Protein AF-A0A8S1AUF7-F1 (afdb_monomer_lite)

Organism: Arctia plantaginis (NCBI:txid874455)

pLDDT: mean 85.09, std 8.55, range [58.56, 96.81]

Foldseek 3Di:
DDWDDDPLDQWIWDDPDPPPPPDTDTHRPDDPVCVVVVDDPDDPDPPDQLFEAPVVLVVCLVPPLVVDDPVPNVCSVPGDHDNVHDDPVPDD

Radius of gyration: 23.93 Å; chains: 1; bounding box: 44×34×58 Å

Secondary structure (DSSP, 8-state):
-EEE--TT-SSEEEES-SS-SS--EEE--S-HHHHHHT-PPP-----S---B-HHHHHHHHHHTGGGS-HHHHHHHHHPPB-TTPPPGGG--

Structure (mmCIF, N/CA/C/O backbone):
data_AF-A0A8S1AUF7-F1
#
_entry.id   AF-A0A8S1AUF7-F1
#
loop_
_atom_site.group_PDB
_atom_site.id
_atom_site.type_symbol
_atom_site.label_atom_id
_atom_site.label_alt_id
_atom_site.label_comp_id
_atom_site.label_asym_id
_atom_site.label_entity_id
_atom_site.label_seq_id
_atom_site.pdbx_PDB_ins_code
_atom_site.Cartn_x
_atom_site.Cartn_y
_atom_site.Cartn_z
_atom_site.occupancy
_atom_site.B_iso_or_equiv
_atom_site.auth_seq_id
_atom_site.auth_comp_id
_atom_site.auth_asym_id
_atom_site.auth_atom_id
_atom_site.pdbx_PDB_model_num
ATOM 1 N N . MET A 1 1 ? -2.034 -8.745 -32.804 1.00 65.00 1 MET A N 1
ATOM 2 C CA . MET A 1 1 ? -0.909 -7.989 -32.209 1.00 65.00 1 MET A CA 1
ATOM 3 C C . MET A 1 1 ? -0.611 -8.595 -30.854 1.00 65.00 1 MET A C 1
ATOM 5 O O . MET A 1 1 ? -1.538 -8.790 -30.080 1.00 65.00 1 MET A O 1
ATOM 9 N N . ALA A 1 2 ? 0.646 -8.932 -30.585 1.00 81.56 2 ALA A N 1
ATOM 10 C CA . ALA A 1 2 ? 1.067 -9.469 -29.295 1.00 81.56 2 ALA A CA 1
ATOM 11 C C . ALA A 1 2 ? 2.275 -8.691 -28.773 1.00 81.56 2 ALA A C 1
ATOM 13 O O . ALA A 1 2 ? 3.144 -8.304 -29.555 1.00 81.56 2 ALA A O 1
ATOM 14 N N . VAL A 1 3 ? 2.311 -8.478 -27.460 1.00 84.69 3 VAL A N 1
ATOM 15 C CA . VAL A 1 3 ? 3.390 -7.790 -26.746 1.00 84.69 3 VAL A CA 1
ATOM 16 C C . VAL A 1 3 ? 3.961 -8.757 -25.719 1.00 84.69 3 VAL A C 1
ATOM 18 O O . VAL A 1 3 ? 3.205 -9.440 -25.029 1.00 84.69 3 VAL A O 1
ATOM 21 N N . SER A 1 4 ? 5.284 -8.830 -25.630 1.00 87.00 4 SER A N 1
ATOM 22 C CA . SER A 1 4 ? 5.993 -9.602 -24.617 1.00 87.00 4 SER A CA 1
ATOM 23 C C . SER A 1 4 ? 6.973 -8.724 -23.845 1.00 87.00 4 SER A C 1
ATOM 25 O O . SER A 1 4 ? 7.547 -7.761 -24.359 1.00 87.00 4 SER A O 1
ATOM 27 N N . VAL A 1 5 ? 7.131 -9.074 -22.571 1.00 87.25 5 VAL A N 1
ATOM 28 C CA . VAL A 1 5 ? 8.035 -8.433 -21.616 1.00 87.25 5 VAL A CA 1
ATOM 29 C C . VAL A 1 5 ? 9.027 -9.470 -21.113 1.00 87.25 5 VAL A C 1
ATOM 31 O O . VAL A 1 5 ? 8.664 -10.625 -20.892 1.00 87.25 5 VAL A O 1
ATOM 34 N N . GLU A 1 6 ? 10.274 -9.057 -20.922 1.00 86.00 6 GLU A N 1
ATOM 35 C CA . GLU A 1 6 ? 11.348 -9.920 -20.441 1.00 86.00 6 GLU A CA 1
ATOM 36 C C . GLU A 1 6 ? 12.060 -9.247 -19.267 1.00 86.00 6 GLU A C 1
ATOM 38 O O . GLU A 1 6 ? 12.314 -8.042 -19.277 1.00 86.00 6 GLU A O 1
ATOM 43 N N . ARG A 1 7 ? 12.358 -10.019 -18.217 1.00 82.62 7 ARG A N 1
ATOM 44 C CA . ARG A 1 7 ? 13.040 -9.494 -17.029 1.00 82.62 7 ARG A CA 1
ATOM 45 C C . ARG A 1 7 ? 14.459 -9.068 -17.406 1.00 82.62 7 ARG A C 1
ATOM 47 O O . ARG A 1 7 ? 15.185 -9.839 -18.014 1.00 82.62 7 ARG A O 1
ATOM 54 N N . GLY A 1 8 ? 14.854 -7.865 -16.993 1.00 79.25 8 GLY A N 1
ATOM 55 C CA . GLY A 1 8 ? 16.171 -7.302 -17.309 1.00 79.25 8 GLY A CA 1
ATOM 56 C C . GLY A 1 8 ? 16.250 -6.641 -18.687 1.00 79.25 8 GLY A C 1
ATOM 57 O O . GLY A 1 8 ? 17.259 -6.015 -18.989 1.00 79.25 8 GLY A O 1
ATOM 58 N N . LEU A 1 9 ? 15.188 -6.715 -19.497 1.00 85.25 9 LEU A N 1
ATOM 59 C CA . LEU A 1 9 ? 15.114 -6.017 -20.774 1.00 85.25 9 LEU A CA 1
ATOM 60 C C . LEU A 1 9 ? 14.420 -4.660 -20.604 1.00 85.25 9 LEU A C 1
ATOM 62 O O . LEU A 1 9 ? 13.274 -4.574 -20.170 1.00 85.25 9 LEU A O 1
ATOM 66 N N . PHE A 1 10 ? 15.097 -3.593 -21.022 1.00 85.31 10 PHE A N 1
ATOM 67 C CA . PHE A 1 10 ? 14.594 -2.213 -20.980 1.00 85.31 10 PHE A CA 1
ATOM 68 C C . PHE A 1 10 ? 13.735 -1.840 -22.204 1.00 85.31 10 PHE A C 1
ATOM 70 O O . PHE A 1 10 ? 13.480 -0.667 -22.469 1.00 85.31 10 PHE A O 1
ATOM 77 N N . LYS A 1 11 ? 13.283 -2.843 -22.962 1.00 87.38 11 LYS A N 1
ATOM 78 C CA . LYS A 1 11 ? 12.522 -2.696 -24.207 1.00 87.38 11 LYS A CA 1
ATOM 79 C C . LYS A 1 11 ? 11.305 -3.609 -24.194 1.00 87.38 11 LYS A C 1
ATOM 81 O O . LYS A 1 11 ? 11.358 -4.711 -23.648 1.00 87.38 11 LYS A O 1
ATOM 86 N N . LEU A 1 12 ? 10.225 -3.168 -24.831 1.00 88.81 12 LEU A N 1
ATOM 87 C CA . LEU A 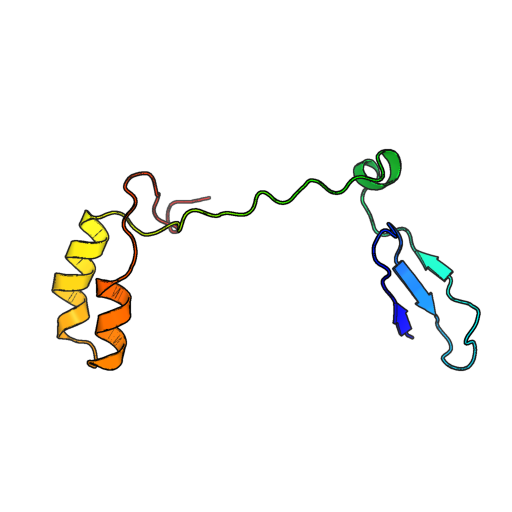1 12 ? 9.090 -4.039 -25.129 1.00 88.81 12 LEU A CA 1
ATOM 88 C C . LEU A 1 12 ? 9.368 -4.786 -26.426 1.00 88.81 12 LEU A C 1
ATOM 90 O O . LEU A 1 12 ? 9.911 -4.213 -27.363 1.00 88.81 12 LEU A O 1
ATOM 94 N N . LYS A 1 13 ? 8.975 -6.052 -26.501 1.00 89.62 13 LYS A N 1
ATOM 95 C CA . LYS A 1 13 ? 8.988 -6.818 -27.748 1.00 89.62 13 LYS A CA 1
ATOM 96 C C . LYS A 1 13 ? 7.559 -6.886 -28.271 1.00 89.62 13 LYS A C 1
ATOM 98 O O . LYS A 1 13 ? 6.645 -7.202 -27.510 1.00 89.62 13 LYS A O 1
ATOM 103 N N . TYR A 1 14 ? 7.336 -6.592 -29.546 1.00 88.00 14 TYR A N 1
ATOM 104 C CA . TYR A 1 14 ? 5.995 -6.657 -30.131 1.00 88.00 14 TYR A CA 1
ATOM 105 C C . TYR A 1 14 ? 5.989 -7.326 -31.505 1.00 88.00 14 TYR A C 1
ATOM 107 O O . TYR A 1 14 ? 6.991 -7.346 -32.217 1.00 88.00 14 TYR A O 1
ATOM 115 N N . LYS A 1 15 ? 4.838 -7.902 -31.865 1.00 88.12 15 LYS A N 1
ATOM 116 C CA . LYS A 1 15 ? 4.587 -8.502 -33.179 1.00 88.12 15 LYS A CA 1
ATOM 117 C C . LYS A 1 15 ? 3.193 -8.163 -33.692 1.00 88.12 15 LYS A C 1
ATOM 119 O O . LYS A 1 15 ? 2.203 -8.231 -32.953 1.00 88.12 15 LYS A O 1
ATOM 124 N N . PHE A 1 16 ? 3.102 -7.833 -34.977 1.00 83.06 16 PHE A N 1
ATOM 125 C CA . PHE A 1 16 ? 1.824 -7.566 -35.641 1.00 83.06 16 PHE A CA 1
ATOM 126 C C . PHE A 1 16 ? 1.123 -8.851 -36.088 1.00 8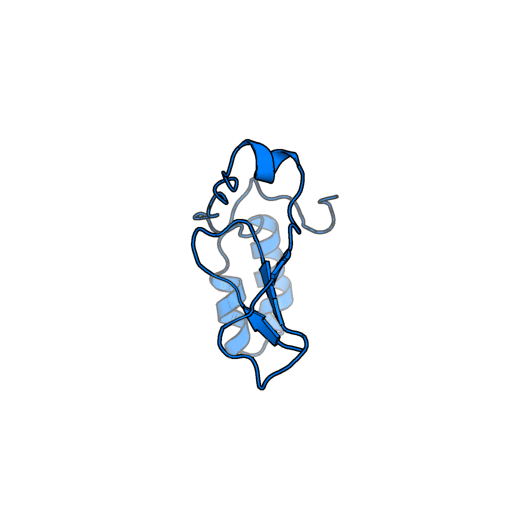3.06 16 PHE A C 1
ATOM 128 O O . PHE A 1 16 ? -0.095 -8.955 -35.940 1.00 83.06 16 PHE A O 1
ATOM 135 N N . ASN A 1 17 ? 1.889 -9.848 -36.541 1.00 80.50 17 ASN A N 1
ATOM 136 C CA . ASN A 1 17 ? 1.383 -11.136 -37.006 1.00 80.50 17 ASN A CA 1
ATOM 137 C C . ASN A 1 17 ? 1.632 -12.243 -35.964 1.00 80.50 17 ASN A C 1
ATOM 139 O O . ASN A 1 17 ? 2.687 -12.294 -35.337 1.00 80.50 17 ASN A O 1
ATOM 143 N N . HIS A 1 18 ? 0.659 -13.133 -35.766 1.00 70.69 18 HIS A N 1
ATOM 144 C CA . HIS A 1 18 ? 0.790 -14.276 -34.858 1.00 70.69 18 HIS A CA 1
ATOM 145 C C . HIS A 1 18 ? 1.551 -15.456 -35.482 1.00 70.69 18 HIS A C 1
ATOM 147 O O . HIS A 1 18 ? 2.087 -16.263 -34.724 1.00 70.69 18 HIS A O 1
ATOM 153 N N . ALA A 1 19 ? 1.629 -15.528 -36.819 1.00 74.19 19 ALA A N 1
ATOM 154 C CA . ALA A 1 19 ? 2.312 -16.598 -37.551 1.00 74.19 19 ALA A CA 1
ATOM 155 C C . ALA A 1 19 ? 3.847 -16.533 -37.440 1.00 74.19 19 ALA A C 1
ATOM 157 O O . ALA A 1 19 ? 4.509 -17.567 -37.440 1.00 74.19 19 ALA A O 1
ATOM 158 N N . ASP A 1 20 ? 4.414 -15.334 -37.284 1.00 66.38 20 ASP A N 1
ATOM 159 C CA . ASP A 1 20 ? 5.851 -15.154 -37.086 1.00 66.38 20 ASP A CA 1
ATOM 160 C C . ASP A 1 20 ? 6.218 -15.408 -35.617 1.00 66.38 20 ASP A C 1
ATOM 162 O O . ASP A 1 20 ? 6.055 -14.555 -34.740 1.00 66.38 20 ASP A O 1
ATOM 166 N N . GLN A 1 21 ? 6.713 -16.614 -35.331 1.00 60.38 21 GLN A N 1
ATOM 167 C CA . GLN A 1 21 ? 7.232 -16.968 -34.005 1.00 60.38 21 GLN A CA 1
ATOM 168 C C . GLN A 1 21 ? 8.591 -16.315 -33.700 1.00 60.38 21 GLN A C 1
ATOM 170 O O . GLN A 1 21 ? 8.922 -16.149 -32.529 1.00 60.38 21 GLN A O 1
ATOM 175 N N . TYR A 1 22 ? 9.342 -15.898 -34.726 1.00 62.41 22 TYR A N 1
ATOM 176 C CA . TYR A 1 22 ? 10.746 -15.478 -34.595 1.00 62.41 22 TYR A CA 1
ATOM 177 C C . TYR A 1 22 ? 11.000 -13.975 -34.775 1.00 62.41 22 TYR A C 1
ATOM 179 O O . TYR A 1 22 ? 12.107 -13.515 -34.510 1.00 62.41 22 TYR A O 1
ATOM 187 N N . LYS A 1 23 ? 10.001 -13.194 -35.206 1.00 67.88 23 LYS A N 1
ATOM 188 C CA . LYS A 1 23 ? 10.145 -11.749 -35.435 1.00 67.88 23 LYS A CA 1
ATOM 189 C C . LYS A 1 23 ? 9.354 -10.962 -34.399 1.00 67.88 23 LYS A C 1
ATOM 191 O O . LYS A 1 23 ? 8.173 -10.674 -34.583 1.00 67.88 23 LYS A O 1
ATOM 196 N N . SER A 1 24 ? 10.010 -10.645 -33.288 1.00 78.44 24 SER A N 1
ATOM 197 C CA . SER A 1 24 ? 9.534 -9.623 -32.360 1.00 78.44 24 SER A CA 1
ATOM 198 C C . SER A 1 24 ? 10.426 -8.396 -32.475 1.00 78.44 24 SER A C 1
ATOM 200 O O . SER A 1 24 ? 11.627 -8.495 -32.221 1.00 78.44 24 SER A O 1
ATOM 202 N N . GLU A 1 25 ? 9.841 -7.259 -32.825 1.00 84.88 25 GLU A N 1
ATOM 203 C CA . GLU A 1 25 ? 10.559 -5.992 -32.938 1.00 84.88 25 GLU A CA 1
ATOM 204 C C . GLU A 1 25 ? 10.717 -5.358 -31.546 1.00 84.88 25 GLU A C 1
ATOM 206 O O . GLU A 1 25 ? 9.765 -5.388 -30.752 1.00 84.88 25 GLU A O 1
ATOM 211 N N . PRO A 1 26 ? 11.893 -4.798 -31.207 1.00 87.75 26 PRO A N 1
ATOM 212 C CA . PRO A 1 26 ? 12.073 -4.048 -29.975 1.00 87.75 26 PRO A CA 1
ATOM 213 C C . PRO A 1 26 ? 11.445 -2.651 -30.090 1.00 87.75 26 PRO A C 1
ATOM 215 O O . PRO A 1 26 ? 11.594 -1.961 -31.095 1.00 87.75 26 PRO A O 1
ATOM 218 N N . LEU A 1 27 ? 10.781 -2.211 -29.027 1.00 88.19 27 LEU A N 1
ATOM 219 C CA . LEU A 1 27 ? 10.205 -0.881 -28.878 1.00 88.19 27 LEU A CA 1
ATOM 220 C C . LEU A 1 27 ? 10.792 -0.203 -27.639 1.00 88.19 27 LEU A C 1
ATOM 222 O O . LEU A 1 27 ? 10.635 -0.687 -26.512 1.00 88.19 27 LEU A O 1
ATOM 226 N N . ASP A 1 28 ? 11.436 0.939 -27.864 1.00 87.50 28 ASP A N 1
ATOM 227 C CA . ASP A 1 28 ? 11.920 1.821 -26.807 1.00 87.50 28 ASP A CA 1
ATOM 228 C C . ASP A 1 28 ? 10.745 2.648 -26.266 1.00 87.50 28 ASP A C 1
ATOM 230 O O . ASP A 1 28 ? 10.208 3.520 -26.942 1.00 87.50 28 ASP A O 1
ATOM 234 N N . PHE A 1 29 ? 10.317 2.333 -25.043 1.00 84.69 29 PHE A N 1
ATOM 235 C CA . PHE A 1 29 ? 9.159 2.956 -24.382 1.00 84.69 29 PHE A CA 1
ATOM 236 C C . PHE A 1 29 ? 9.540 3.740 -23.117 1.00 84.69 29 PHE A C 1
ATOM 238 O O . PHE A 1 29 ? 8.689 4.351 -22.470 1.00 84.69 29 PHE A O 1
ATOM 245 N N . LEU A 1 30 ? 10.815 3.685 -22.726 1.00 85.88 30 LEU A N 1
ATOM 246 C CA . LEU A 1 30 ? 11.316 4.280 -21.494 1.00 85.88 30 LEU A CA 1
ATOM 247 C C . LEU A 1 30 ? 11.807 5.711 -21.716 1.00 85.88 30 LEU A C 1
ATOM 249 O O . LEU A 1 30 ? 12.180 6.114 -22.813 1.00 85.88 30 LEU A O 1
ATOM 253 N N . GLN A 1 31 ? 11.851 6.485 -20.631 1.00 82.19 31 GLN A N 1
ATOM 254 C CA . GLN A 1 31 ? 12.455 7.816 -20.651 1.00 82.19 31 GLN A CA 1
ATOM 255 C C . GLN A 1 31 ? 13.963 7.724 -20.932 1.00 82.19 31 GLN A C 1
ATOM 257 O O . GLN A 1 31 ? 14.638 6.828 -20.421 1.00 82.19 31 GLN A O 1
ATOM 262 N N . VAL A 1 32 ? 14.514 8.722 -21.635 1.00 84.75 32 VAL A N 1
ATOM 263 C CA . VAL A 1 32 ? 15.946 8.815 -21.996 1.00 84.75 32 VAL A CA 1
ATOM 264 C C . VAL A 1 32 ? 16.876 8.584 -20.799 1.00 84.75 32 VAL A C 1
ATOM 266 O O . VA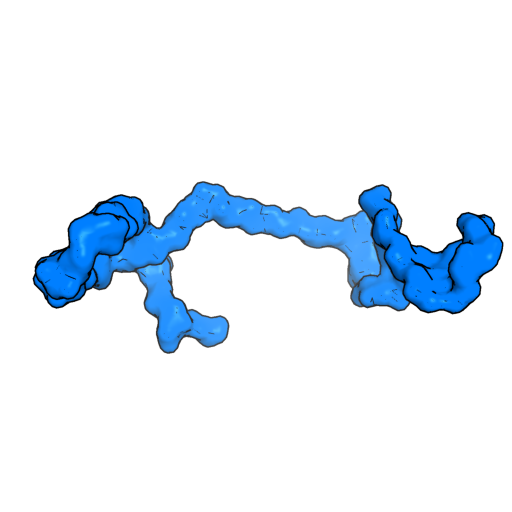L A 1 32 ? 17.906 7.930 -20.933 1.00 84.75 32 VAL A O 1
ATOM 269 N N . LYS A 1 33 ? 16.505 9.076 -19.609 1.00 82.31 33 LYS A N 1
ATOM 270 C CA . LYS A 1 33 ? 17.289 8.894 -18.374 1.00 82.31 33 LYS A CA 1
ATOM 271 C C . LYS A 1 33 ? 17.453 7.421 -17.970 1.00 82.31 33 LYS A C 1
ATOM 273 O O . LYS A 1 33 ? 18.506 7.045 -17.475 1.00 82.31 33 LYS A O 1
ATOM 278 N N . ILE A 1 34 ? 16.428 6.597 -18.196 1.00 83.69 34 ILE A N 1
ATOM 279 C CA . ILE A 1 34 ? 16.449 5.163 -17.882 1.00 83.69 34 ILE A CA 1
ATOM 280 C C . ILE A 1 34 ? 17.200 4.404 -18.977 1.00 83.69 34 ILE A C 1
ATOM 282 O O . ILE A 1 34 ? 17.978 3.514 -18.665 1.00 83.69 34 ILE A O 1
ATOM 286 N N . MET A 1 35 ? 17.038 4.805 -20.244 1.00 81.06 35 MET A N 1
ATOM 287 C CA . MET A 1 35 ? 17.768 4.205 -21.368 1.00 81.06 35 MET A CA 1
ATOM 288 C C . MET A 1 35 ? 19.285 4.418 -21.281 1.00 81.06 35 MET A C 1
ATOM 290 O O . MET A 1 35 ? 20.038 3.535 -21.662 1.00 81.06 35 MET A O 1
ATOM 294 N N . LYS A 1 36 ? 19.743 5.578 -20.790 1.00 83.81 36 LYS A N 1
ATOM 295 C CA . LYS A 1 36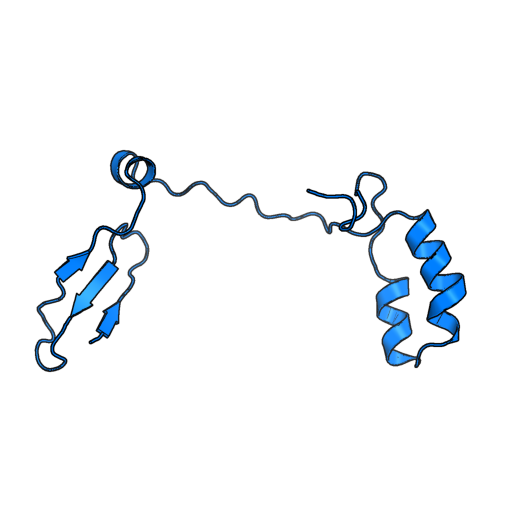 ? 21.181 5.883 -20.662 1.00 83.81 36 LYS A CA 1
ATOM 296 C C . LYS A 1 36 ? 21.867 5.134 -19.524 1.00 83.81 36 LYS A C 1
ATOM 298 O O . LYS A 1 36 ? 23.045 4.821 -19.635 1.00 83.81 36 LYS A O 1
ATOM 303 N N . ASN A 1 37 ? 21.141 4.904 -18.434 1.00 82.69 37 ASN A N 1
ATOM 304 C CA . ASN A 1 37 ? 21.718 4.362 -17.208 1.00 82.69 37 ASN A CA 1
ATOM 305 C C . ASN A 1 37 ? 21.390 2.878 -17.006 1.00 82.69 37 ASN A C 1
ATOM 307 O O . ASN A 1 37 ? 21.936 2.290 -16.082 1.00 82.69 37 ASN A O 1
ATOM 311 N N . GLU A 1 38 ? 20.479 2.307 -17.810 1.00 79.81 38 GLU A N 1
ATOM 312 C CA . GLU A 1 38 ? 19.968 0.927 -17.705 1.00 79.81 38 GLU A CA 1
ATOM 313 C C . GLU A 1 38 ? 19.682 0.507 -16.255 1.00 79.81 38 GLU A C 1
ATOM 315 O O . GLU A 1 38 ? 19.941 -0.612 -15.814 1.00 79.81 38 GLU A O 1
ATOM 320 N N . GLN A 1 39 ? 19.146 1.449 -15.483 1.00 80.94 39 GLN A N 1
ATOM 321 C CA . GLN A 1 39 ? 18.851 1.278 -14.072 1.00 80.94 39 GLN A CA 1
ATOM 322 C C . GLN A 1 39 ? 17.458 1.818 -13.798 1.00 80.94 39 GLN A C 1
ATOM 324 O O . GLN A 1 39 ? 17.160 2.995 -14.027 1.00 80.94 39 GLN A O 1
ATOM 329 N N . PHE A 1 40 ? 16.596 0.940 -13.293 1.00 74.75 40 PHE A N 1
ATOM 330 C CA . PHE A 1 40 ? 15.364 1.372 -12.657 1.00 74.75 40 PHE A CA 1
ATOM 331 C C . PHE A 1 40 ? 15.680 1.808 -11.228 1.00 74.75 40 PHE A C 1
ATOM 333 O O . PHE A 1 40 ? 16.427 1.107 -10.541 1.00 74.75 40 PHE A O 1
ATOM 340 N N . PRO A 1 41 ? 15.119 2.936 -10.758 1.00 76.06 41 PRO A N 1
ATOM 341 C CA . PRO A 1 41 ? 15.235 3.292 -9.356 1.00 76.06 41 PRO A CA 1
ATOM 342 C C . PRO A 1 41 ? 14.647 2.160 -8.516 1.00 76.06 41 PRO A C 1
ATOM 344 O O . PRO A 1 41 ? 13.543 1.678 -8.789 1.00 76.06 41 PRO A O 1
ATOM 347 N N . GLU A 1 42 ? 15.390 1.728 -7.501 1.00 78.81 42 GLU A N 1
ATOM 348 C CA . GLU A 1 42 ? 14.867 0.765 -6.548 1.00 78.81 42 GLU A CA 1
ATOM 349 C C . GLU A 1 42 ? 13.671 1.396 -5.833 1.00 78.81 42 GLU A C 1
ATOM 351 O O . GLU A 1 42 ? 13.770 2.454 -5.207 1.00 78.81 42 GLU A O 1
ATOM 356 N N . ILE A 1 43 ? 12.506 0.765 -5.971 1.00 79.00 43 ILE A N 1
ATOM 357 C CA . ILE A 1 43 ? 11.311 1.207 -5.265 1.00 79.00 43 ILE A CA 1
ATOM 358 C C . ILE A 1 43 ? 11.560 0.931 -3.788 1.00 79.00 43 ILE A C 1
ATOM 360 O O . ILE A 1 43 ? 11.616 -0.229 -3.371 1.00 79.00 43 ILE A O 1
ATOM 364 N N . GLN A 1 44 ? 11.682 1.996 -2.999 1.00 80.62 44 GLN A N 1
ATOM 365 C CA . GLN A 1 44 ? 11.761 1.876 -1.552 1.00 80.62 44 GLN A CA 1
ATOM 366 C C . GLN A 1 44 ? 10.502 1.167 -1.052 1.00 80.62 44 GLN A C 1
ATOM 368 O O . GLN A 1 44 ? 9.387 1.695 -1.111 1.00 80.62 44 GLN A O 1
ATOM 373 N N . ARG A 1 45 ? 10.676 -0.072 -0.588 1.00 79.75 45 ARG A N 1
ATOM 374 C CA . ARG A 1 45 ? 9.581 -0.850 -0.020 1.00 79.75 45 ARG A CA 1
ATOM 375 C C . ARG A 1 45 ? 9.175 -0.188 1.287 1.00 79.75 45 ARG A C 1
ATOM 377 O O . ARG A 1 45 ? 9.966 -0.125 2.223 1.00 79.75 45 ARG A O 1
ATOM 384 N N . LYS A 1 46 ? 7.932 0.284 1.359 1.00 79.56 46 LYS A N 1
ATOM 385 C CA . LYS A 1 46 ? 7.346 0.763 2.614 1.00 79.56 46 LYS A CA 1
ATOM 386 C C . LYS A 1 46 ? 7.142 -0.448 3.528 1.00 79.56 46 LYS A C 1
ATOM 388 O O 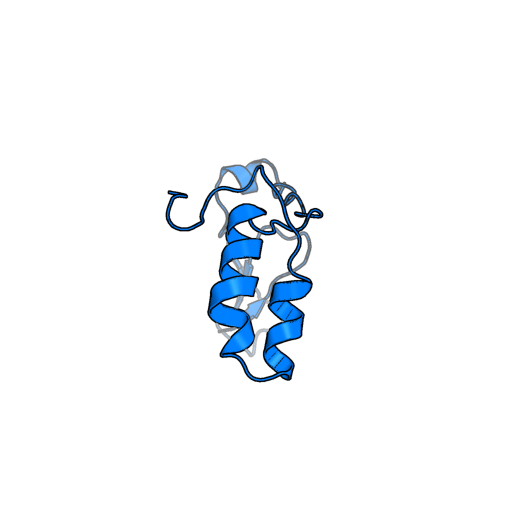. LYS A 1 46 ? 6.174 -1.184 3.371 1.00 79.56 46 LYS A O 1
ATOM 393 N N . THR A 1 47 ? 8.096 -0.694 4.421 1.00 80.00 47 THR A N 1
ATOM 394 C CA . THR A 1 47 ? 8.051 -1.794 5.401 1.00 80.00 47 THR A CA 1
ATOM 395 C C . THR A 1 47 ? 7.265 -1.420 6.651 1.00 80.00 47 THR A C 1
ATOM 397 O O . THR A 1 47 ? 6.737 -2.297 7.329 1.00 80.00 47 THR A O 1
ATOM 400 N N . LEU A 1 48 ? 7.156 -0.122 6.940 1.00 82.38 48 LEU A N 1
ATOM 401 C CA . LEU A 1 48 ? 6.380 0.389 8.059 1.00 82.38 48 LEU A CA 1
ATOM 402 C C . LEU A 1 48 ? 4.932 0.647 7.628 1.00 82.38 48 LEU A C 1
ATOM 404 O O . LEU A 1 48 ? 4.702 1.315 6.612 1.00 82.38 48 LEU A O 1
ATOM 408 N N . PRO A 1 49 ? 3.940 0.148 8.385 1.00 85.12 49 PRO A N 1
ATOM 409 C CA . PRO A 1 49 ? 2.553 0.468 8.112 1.00 85.12 49 PRO A CA 1
ATOM 410 C C . PRO A 1 49 ? 2.316 1.963 8.346 1.00 85.12 49 PRO A C 1
ATOM 412 O O . PRO A 1 49 ? 2.704 2.512 9.374 1.00 85.12 49 PRO A O 1
ATOM 415 N N . ARG A 1 50 ? 1.647 2.621 7.391 1.00 87.25 50 ARG A N 1
ATOM 416 C CA . ARG A 1 50 ? 1.318 4.054 7.478 1.00 87.25 50 ARG A CA 1
ATOM 417 C C . ARG A 1 50 ? 0.511 4.359 8.740 1.00 87.25 50 ARG A C 1
ATOM 419 O O . ARG A 1 50 ? 0.834 5.299 9.443 1.00 87.25 50 ARG A O 1
ATOM 426 N N . GLY A 1 51 ? -0.502 3.544 9.036 1.00 91.06 51 GLY A N 1
ATOM 427 C CA . GLY A 1 51 ? -1.370 3.756 10.191 1.00 91.06 51 GLY A CA 1
ATOM 428 C C . GLY A 1 51 ? -2.189 5.047 10.112 1.00 91.06 51 GLY A C 1
ATOM 429 O O . GLY A 1 51 ? -2.361 5.630 9.037 1.00 91.06 51 GLY A O 1
ATOM 430 N N . ILE A 1 52 ? -2.721 5.460 11.260 1.00 92.62 52 ILE A N 1
ATOM 431 C CA . ILE A 1 52 ? -3.445 6.723 11.462 1.00 92.62 52 ILE A CA 1
ATOM 432 C C . ILE A 1 52 ? -2.987 7.392 12.763 1.00 92.62 52 ILE A C 1
ATOM 434 O O . ILE A 1 52 ? -2.458 6.721 13.648 1.00 92.62 52 ILE A O 1
ATOM 438 N N . ALA A 1 53 ? -3.227 8.695 12.906 1.00 92.81 53 ALA A N 1
ATOM 439 C CA . ALA A 1 53 ? -2.999 9.386 14.174 1.00 92.81 53 ALA A CA 1
ATOM 440 C C . ALA A 1 53 ? -3.826 8.749 15.307 1.00 92.81 53 ALA A C 1
ATOM 442 O O . ALA A 1 53 ? -4.973 8.338 15.095 1.00 92.81 53 ALA A O 1
ATOM 443 N N . GLU A 1 54 ? -3.252 8.684 16.507 1.00 92.50 54 GLU A N 1
ATOM 444 C CA . GLU A 1 54 ? -3.874 8.030 17.662 1.00 92.50 54 GLU A CA 1
ATOM 445 C C . GLU A 1 54 ? -5.213 8.670 18.043 1.00 92.50 54 GLU A C 1
ATOM 447 O O . GLU A 1 54 ? -6.215 7.967 18.182 1.00 92.50 54 GLU A O 1
ATOM 452 N N . GLU A 1 55 ? -5.274 10.001 18.073 1.00 92.69 55 GLU A N 1
ATOM 453 C CA . GLU A 1 55 ? -6.503 10.756 18.346 1.00 92.69 55 GLU A CA 1
ATOM 454 C C . GLU A 1 55 ? -7.636 10.391 17.376 1.00 92.69 55 GLU A C 1
ATOM 456 O O . GLU A 1 55 ? -8.793 10.206 17.763 1.00 92.69 55 GLU A O 1
ATOM 461 N N . ARG A 1 56 ? -7.304 10.210 16.092 1.00 90.69 56 ARG A N 1
ATOM 462 C CA . ARG A 1 56 ? -8.278 9.804 15.072 1.00 90.69 56 ARG A CA 1
ATOM 463 C C . ARG A 1 56 ? -8.736 8.371 15.277 1.00 90.69 56 ARG A C 1
ATOM 465 O O . ARG A 1 56 ? -9.919 8.086 15.100 1.00 90.69 56 ARG A O 1
ATOM 472 N N . LYS A 1 57 ? -7.821 7.468 15.640 1.00 94.00 57 LYS A N 1
ATOM 473 C CA . LYS A 1 57 ? -8.173 6.084 15.966 1.00 94.00 57 LYS A CA 1
ATOM 474 C C . LYS A 1 57 ? -9.156 6.050 17.133 1.00 94.00 57 LYS A C 1
ATOM 476 O O . LYS A 1 57 ? -10.186 5.389 17.021 1.00 94.00 57 LYS A O 1
ATOM 481 N N . ALA A 1 58 ? -8.878 6.805 18.194 1.00 94.50 58 ALA A N 1
ATOM 482 C CA . ALA A 1 58 ? -9.759 6.924 19.350 1.00 94.50 58 ALA A CA 1
ATOM 483 C C . ALA A 1 58 ? -11.151 7.434 18.944 1.00 94.50 58 ALA A C 1
ATOM 485 O O . ALA A 1 58 ? -12.149 6.777 19.236 1.00 94.50 58 ALA A O 1
ATOM 486 N N . ALA A 1 59 ? -11.224 8.515 18.161 1.00 94.50 59 ALA A N 1
ATOM 487 C CA . ALA A 1 59 ? -12.496 9.066 17.689 1.00 94.50 59 ALA A CA 1
ATOM 488 C C . ALA A 1 59 ? -13.308 8.076 16.829 1.00 94.50 59 ALA A C 1
ATOM 490 O O . ALA A 1 59 ? -14.536 8.035 16.919 1.00 94.50 59 ALA A O 1
ATOM 491 N N . ILE A 1 60 ? -12.648 7.262 15.997 1.00 93.81 60 ILE A N 1
ATOM 492 C CA . ILE A 1 60 ? -13.309 6.223 15.190 1.00 93.81 60 ILE A CA 1
ATOM 493 C C . ILE A 1 60 ? -13.832 5.091 16.080 1.00 93.81 60 ILE A C 1
ATOM 495 O O . ILE A 1 60 ? -14.958 4.625 15.883 1.00 93.81 60 ILE A O 1
ATOM 499 N N . ILE A 1 61 ? -13.033 4.652 17.055 1.00 95.56 61 ILE A N 1
ATOM 500 C CA . ILE A 1 61 ? -13.425 3.607 18.006 1.00 95.56 61 ILE A CA 1
ATOM 501 C C . ILE A 1 61 ? -14.611 4.064 18.855 1.00 95.56 61 ILE A C 1
ATOM 503 O O . ILE A 1 61 ? -15.534 3.287 19.071 1.00 95.56 61 ILE A O 1
ATOM 507 N N . GLU A 1 62 ? -14.634 5.318 19.288 1.00 96.81 62 GLU A N 1
ATOM 508 C CA . GLU A 1 62 ? -15.725 5.844 20.105 1.00 96.81 62 GLU A CA 1
ATOM 509 C C . GLU A 1 62 ? -17.011 6.050 19.291 1.00 96.81 62 GLU A C 1
ATOM 511 O O . GLU A 1 62 ? -18.086 5.628 19.708 1.00 96.81 62 GLU A O 1
ATOM 516 N N . LYS A 1 63 ? -16.918 6.672 18.107 1.00 95.62 63 LYS A N 1
ATOM 517 C CA . LYS A 1 63 ? -18.104 7.127 17.358 1.00 95.62 63 LYS A CA 1
ATOM 518 C C . LYS A 1 63 ? -18.638 6.101 16.364 1.00 95.62 63 LYS A C 1
ATOM 520 O O . LYS A 1 63 ? -19.846 5.996 16.177 1.00 95.62 63 LYS A O 1
ATOM 525 N N . LEU A 1 64 ? -17.752 5.371 15.685 1.00 92.81 64 LEU A N 1
ATOM 526 C CA . LEU A 1 64 ? -18.121 4.549 14.531 1.00 92.81 64 LEU A CA 1
ATOM 527 C C . LEU A 1 64 ? -18.229 3.063 14.891 1.00 92.81 64 LEU A C 1
ATOM 529 O O . LEU A 1 64 ? -19.160 2.390 14.452 1.00 92.81 64 LEU A O 1
ATOM 533 N N . VAL A 1 65 ? -17.298 2.532 15.692 1.00 94.69 65 VAL A N 1
ATOM 534 C CA . VAL A 1 65 ? -17.255 1.097 16.042 1.00 94.69 65 VAL A CA 1
ATOM 535 C C . VAL A 1 65 ? -18.520 0.591 16.762 1.00 94.69 65 VAL A C 1
ATOM 537 O O . VAL A 1 65 ? -18.923 -0.540 16.469 1.00 94.69 65 VAL A O 1
ATOM 540 N N . PRO A 1 66 ? -19.215 1.358 17.628 1.00 96.00 66 PRO A N 1
ATOM 541 C CA . PRO A 1 66 ? -20.469 0.907 18.238 1.00 96.00 66 PRO A CA 1
ATOM 542 C C . PRO A 1 66 ? -21.589 0.658 17.222 1.00 96.00 66 PRO A C 1
ATOM 544 O O . PRO A 1 66 ? -22.384 -0.260 17.411 1.00 96.00 66 PRO A O 1
ATOM 547 N N . LEU A 1 67 ? -21.605 1.418 16.123 1.00 95.56 67 LEU A N 1
ATOM 548 C CA . LEU A 1 67 ? -22.620 1.352 15.067 1.00 95.56 67 LEU A CA 1
ATOM 549 C C . LEU A 1 67 ? -22.328 0.262 14.019 1.00 95.56 67 LEU A C 1
ATOM 551 O O . LEU A 1 67 ? -23.148 0.006 13.138 1.00 95.56 67 LEU A O 1
ATOM 555 N N . MET A 1 68 ? -21.156 -0.377 14.082 1.00 93.06 68 MET A N 1
ATOM 556 C CA . MET A 1 68 ? -20.733 -1.374 13.101 1.00 93.06 68 MET A CA 1
ATOM 557 C C . MET A 1 68 ? -21.140 -2.810 13.468 1.00 93.06 68 MET A C 1
ATOM 559 O O . MET A 1 68 ? -21.119 -3.191 14.642 1.00 93.06 68 MET A O 1
ATOM 563 N N . PRO A 1 69 ? -21.368 -3.675 12.462 1.00 93.88 69 PRO A N 1
ATOM 564 C CA . PRO A 1 69 ? -21.421 -5.122 12.654 1.00 93.88 69 PRO A CA 1
ATOM 565 C C . PRO A 1 69 ? -20.091 -5.677 13.194 1.00 93.88 69 PRO A C 1
ATOM 567 O O . PRO A 1 69 ? -19.015 -5.172 12.864 1.00 93.88 69 PRO A O 1
ATOM 570 N N . ALA A 1 70 ? -20.149 -6.739 14.005 1.00 91.62 70 ALA A N 1
ATOM 571 C CA . ALA A 1 70 ? -18.997 -7.275 14.746 1.00 91.62 70 ALA A CA 1
ATOM 572 C C . ALA A 1 70 ? -17.777 -7.609 13.864 1.00 91.62 70 ALA A C 1
ATOM 574 O O . ALA A 1 70 ? -16.646 -7.293 14.229 1.00 91.62 70 ALA A O 1
ATOM 575 N N . ASN A 1 71 ? -18.002 -8.160 12.669 1.00 93.25 71 ASN A N 1
ATOM 576 C CA . ASN A 1 71 ? -16.941 -8.504 11.717 1.00 93.25 71 ASN A CA 1
ATOM 577 C C . ASN A 1 71 ? -16.130 -7.292 11.221 1.00 93.25 71 ASN A C 1
ATOM 579 O O . ASN A 1 71 ? -14.994 -7.458 10.787 1.00 93.25 71 ASN A O 1
ATOM 583 N N . ARG A 1 72 ? -16.684 -6.075 11.291 1.00 90.62 72 ARG A N 1
ATOM 584 C CA . ARG A 1 72 ? -16.022 -4.838 10.843 1.00 90.62 72 ARG A CA 1
ATOM 585 C C . ARG A 1 72 ? -15.301 -4.092 11.965 1.00 90.62 72 ARG A C 1
ATOM 587 O O . ARG A 1 72 ? -14.452 -3.252 11.680 1.00 90.62 72 ARG A O 1
ATOM 594 N N . LYS A 1 73 ? -15.589 -4.414 13.231 1.00 94.81 73 LYS A N 1
ATOM 595 C CA . LYS A 1 73 ? -14.966 -3.761 14.397 1.00 94.81 73 LYS A CA 1
ATOM 596 C C . LYS A 1 73 ? -13.476 -4.080 14.501 1.00 94.81 73 LYS A C 1
ATOM 598 O O . LYS A 1 73 ? -12.667 -3.196 14.771 1.00 94.81 73 LYS A O 1
ATOM 603 N N . GLN A 1 74 ? -13.121 -5.335 14.220 1.00 94.19 74 GLN A N 1
ATOM 604 C CA . GLN A 1 74 ? -11.767 -5.856 14.401 1.00 94.19 74 GLN A CA 1
ATOM 605 C C . GLN A 1 74 ? -10.723 -5.126 13.550 1.00 94.19 74 GLN A C 1
ATOM 607 O O . GLN A 1 74 ? -9.583 -4.972 13.981 1.00 94.19 74 GLN A O 1
ATOM 612 N N . PHE A 1 75 ? -11.117 -4.639 12.368 1.00 93.56 75 PHE A N 1
ATOM 613 C CA . PHE A 1 75 ? -10.250 -3.820 11.528 1.00 93.56 75 PHE A CA 1
ATOM 614 C C . PHE A 1 75 ? -9.786 -2.574 12.288 1.00 93.56 75 PHE A C 1
ATOM 616 O O . PHE A 1 75 ? -8.594 -2.423 12.525 1.00 93.56 75 PHE A O 1
ATOM 623 N N . TRP A 1 76 ? -10.721 -1.734 12.744 1.00 93.50 76 TRP A N 1
ATOM 624 C CA . TRP A 1 76 ? -10.428 -0.436 13.366 1.00 93.50 76 TRP A CA 1
ATOM 625 C C . TRP A 1 76 ? -9.674 -0.536 14.693 1.00 93.50 76 TRP A C 1
ATOM 627 O O . TRP A 1 76 ? -8.840 0.318 14.986 1.00 93.50 76 TRP A O 1
ATOM 637 N N . ILE A 1 77 ? -9.909 -1.600 15.462 1.00 92.75 77 ILE A N 1
ATOM 638 C CA . ILE A 1 77 ? -9.174 -1.876 16.705 1.00 92.75 77 ILE A CA 1
ATOM 639 C C . ILE A 1 77 ? -7.695 -2.164 16.405 1.00 92.75 77 ILE A C 1
ATOM 641 O O . ILE A 1 77 ? -6.809 -1.667 17.104 1.00 92.75 77 ILE A O 1
ATOM 645 N N . ASN A 1 78 ? -7.419 -2.896 15.324 1.00 94.25 78 ASN A N 1
ATOM 646 C CA . ASN A 1 78 ? -6.074 -3.357 14.976 1.00 94.25 78 ASN A CA 1
ATOM 647 C C . ASN A 1 78 ? -5.339 -2.454 13.977 1.00 94.25 78 ASN A C 1
ATOM 649 O O . ASN A 1 78 ? -4.192 -2.744 13.639 1.00 94.25 78 ASN A O 1
ATOM 653 N N . VAL A 1 79 ? -5.951 -1.359 13.507 1.00 93.38 79 VAL A N 1
ATOM 654 C CA . VAL A 1 79 ? -5.243 -0.381 12.666 1.00 93.38 79 VAL A CA 1
ATOM 655 C C . VAL A 1 79 ? -4.043 0.174 13.452 1.00 93.38 79 VAL A C 1
ATOM 657 O O . VAL A 1 79 ? -4.228 0.643 14.580 1.00 93.38 79 VAL A O 1
ATOM 660 N N . PRO A 1 80 ? -2.820 0.138 12.897 1.00 93.88 80 PRO A N 1
ATOM 661 C CA . PRO A 1 80 ? -1.640 0.679 13.562 1.00 93.88 80 PRO A CA 1
ATOM 662 C C . PRO A 1 80 ? -1.735 2.200 13.709 1.00 93.88 80 PRO A C 1
ATOM 664 O O . PRO A 1 80 ? -2.318 2.882 12.863 1.00 93.88 80 PRO A O 1
ATOM 667 N N . THR A 1 81 ? -1.156 2.730 14.782 1.00 93.38 81 THR A N 1
ATOM 668 C CA . THR A 1 81 ? -1.049 4.173 15.010 1.00 93.38 81 THR A CA 1
ATOM 669 C C . THR A 1 81 ? 0.317 4.688 14.580 1.00 93.38 81 THR A C 1
ATOM 671 O O . THR A 1 81 ? 1.316 3.975 14.659 1.00 93.38 81 THR A O 1
ATOM 674 N N . ASN A 1 82 ? 0.350 5.917 14.076 1.00 90.81 82 ASN A N 1
ATOM 675 C CA . ASN A 1 82 ? 1.582 6.622 13.748 1.00 90.81 82 ASN A CA 1
ATOM 676 C C . ASN A 1 82 ? 1.317 8.133 13.786 1.00 90.81 82 ASN A C 1
ATOM 678 O O . ASN A 1 82 ? 0.537 8.654 12.989 1.00 90.81 82 ASN A O 1
ATOM 682 N N . GLU A 1 83 ? 1.964 8.821 14.724 1.00 84.62 83 GLU A N 1
ATOM 683 C CA . GLU A 1 83 ? 1.792 10.260 14.973 1.00 84.62 83 GLU A CA 1
ATOM 684 C C . GLU A 1 83 ? 2.355 11.138 13.850 1.00 84.62 83 GLU A C 1
ATOM 686 O O . GLU A 1 83 ? 1.896 12.256 13.641 1.00 84.62 83 GLU A O 1
ATOM 691 N N . THR A 1 84 ? 3.319 10.629 13.080 1.00 85.00 84 THR A N 1
ATOM 692 C CA . THR A 1 84 ? 3.959 11.394 11.995 1.00 85.00 84 THR A CA 1
ATOM 693 C C . THR A 1 84 ? 3.112 11.474 10.725 1.00 85.00 84 THR A C 1
ATOM 695 O O . THR A 1 84 ? 3.471 12.171 9.775 1.00 85.00 84 THR A O 1
ATOM 698 N N . VAL A 1 85 ? 1.991 10.749 10.676 1.00 85.12 85 VAL A N 1
ATOM 699 C CA . VAL A 1 85 ? 1.176 10.618 9.469 1.00 85.12 85 VAL A CA 1
ATOM 700 C C . VAL A 1 85 ? 0.160 11.738 9.359 1.00 85.12 85 VAL A C 1
ATOM 702 O O . VAL A 1 85 ? -0.725 11.893 10.200 1.00 85.12 85 VAL A O 1
ATOM 705 N N . LYS A 1 86 ? 0.235 12.460 8.239 1.00 83.56 86 LYS A N 1
ATOM 706 C CA . LYS A 1 86 ? -0.752 13.466 7.863 1.00 83.56 86 LYS A CA 1
ATOM 707 C C . LYS A 1 86 ? -2.046 12.829 7.377 1.00 83.56 86 LYS A C 1
ATOM 709 O O . LYS A 1 86 ? -2.115 11.671 6.939 1.00 83.56 86 LYS A O 1
ATOM 714 N N . ASN A 1 87 ? -3.115 13.603 7.455 1.00 79.31 87 ASN A N 1
ATOM 715 C CA . ASN A 1 87 ? -4.378 13.201 6.876 1.00 79.31 87 ASN A CA 1
ATOM 716 C C . ASN A 1 87 ? -4.253 13.130 5.347 1.00 79.31 87 ASN A C 1
ATOM 718 O O . ASN A 1 87 ? -3.727 14.048 4.739 1.00 79.31 87 ASN A O 1
ATOM 722 N N . LEU A 1 88 ? -4.769 12.066 4.723 1.00 80.38 88 LEU A N 1
ATOM 723 C CA . LEU A 1 88 ? -4.740 11.933 3.256 1.00 80.38 88 LEU A CA 1
ATOM 724 C C . LEU A 1 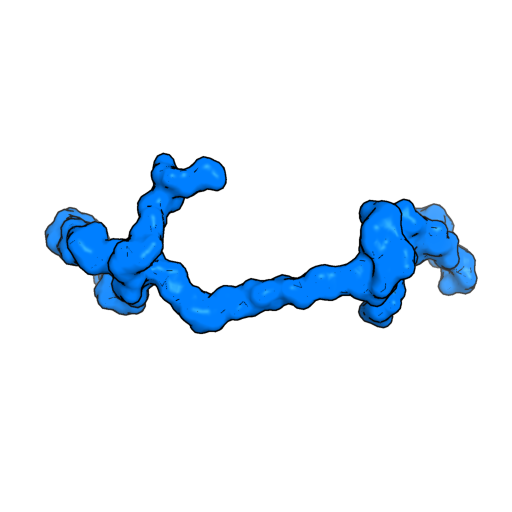88 ? -5.554 13.022 2.549 1.00 80.38 88 LEU A C 1
ATOM 726 O O . LEU A 1 88 ? -5.317 13.293 1.386 1.00 80.38 88 LEU A O 1
ATOM 730 N N . LEU A 1 89 ? -6.519 13.628 3.244 1.00 78.62 89 LEU A N 1
ATOM 731 C CA . LEU A 1 89 ? -7.279 14.767 2.722 1.00 78.62 89 LEU A CA 1
ATOM 732 C C . LEU A 1 89 ? -6.474 16.078 2.732 1.00 78.62 89 LEU A C 1
ATOM 734 O O . LEU A 1 89 ? -6.942 17.075 2.200 1.00 78.62 89 LEU A O 1
ATOM 738 N N . GLU A 1 90 ? -5.304 16.077 3.371 1.00 80.31 90 GLU A N 1
ATOM 739 C CA . GLU A 1 90 ? -4.396 17.220 3.524 1.00 80.31 90 GLU A CA 1
ATOM 740 C C . GLU A 1 90 ? -3.031 16.946 2.854 1.00 80.31 90 GLU A C 1
ATOM 742 O O . GLU A 1 90 ? -2.100 17.734 3.009 1.00 80.31 90 GLU A O 1
ATOM 747 N N . GLU A 1 91 ? -2.879 15.808 2.163 1.00 66.19 91 GLU A N 1
ATOM 748 C CA . GLU A 1 91 ? -1.705 15.494 1.339 1.00 66.19 91 GLU A CA 1
ATOM 749 C C . GLU A 1 91 ? -2.009 15.912 -0.113 1.00 66.19 91 GLU A C 1
ATOM 751 O O . GLU A 1 91 ? -2.950 15.380 -0.702 1.00 66.19 91 GLU A O 1
ATOM 756 N N . ASP A 1 92 ? -1.241 16.876 -0.645 1.00 58.56 92 ASP A N 1
ATOM 757 C CA . ASP A 1 92 ? -1.298 17.348 -2.045 1.00 58.56 92 ASP A CA 1
ATOM 758 C C . ASP A 1 92 ? -0.853 16.276 -3.060 1.00 58.56 92 ASP A C 1
ATOM 760 O O . ASP A 1 92 ? 0.182 15.603 -2.814 1.00 58.56 92 ASP A O 1
#

Sequence (92 aa):
MAVSVERGLFKLKYKFNHADQYKSEPLDFLQVKIMKNEQFPEIQRKTLPRGIAEERKAAIIEKLVPLMPANRKQFWINVPTNETVKNLLEED